Protein AF-A0A7H1RNU0-F1 (afdb_monomer_lite)

Secondary structure (DSSP, 8-state):
--GGGTT---S-EEEETTEEE----HHHHHHHS-HHHHHHHHHT----TTS-THHHHTS-HHHHHHHHHHHHHH---S-PPPPPB-TTPPPPSSEEE--PPPPP-

Foldseek 3Di:
DPPLPPQQWDQAWEQEQFATDTGFRVLVVLVVDDLVVQLVCLCPPDDDPPPPSVVSNVDDSVVSSVVSVVSVVSHHDHDGHDDTGGGPDDDDDDYHYDDDDDPDD

Radius of gyration: 15.79 Å; chains: 1; bounding box: 35×37×48 Å

Sequence (105 aa):
MPKEEWLTGSPVGFHGPWGTTYPANLRLKAADIDEAGWMEYTANLHTRPLMPDYSVRDMTAEDRLALYRFLRALGPAGTKAPGFLPPGQRPAPPYLQLVLPPPAG

Structure (mmCIF, N/CA/C/O backbone):
data_AF-A0A7H1RNU0-F1
#
_entry.id   AF-A0A7H1RNU0-F1
#
loop_
_atom_site.group_PDB
_atom_site.id
_atom_site.type_symbol
_atom_site.label_atom_id
_atom_site.label_alt_id
_atom_site.label_comp_id
_atom_site.label_asym_id
_atom_site.label_entity_id
_atom_site.label_seq_id
_atom_site.pdbx_PDB_ins_code
_atom_site.Cartn_x
_atom_site.Cartn_y
_atom_site.Cartn_z
_atom_site.occupancy
_atom_site.B_iso_or_equiv
_atom_site.auth_seq_id
_atom_site.auth_comp_id
_atom_site.auth_asym_id
_atom_site.auth_atom_id
_atom_site.pdbx_PDB_model_num
ATOM 1 N N . MET A 1 1 ? 6.265 -17.368 7.068 1.00 73.88 1 MET A N 1
ATOM 2 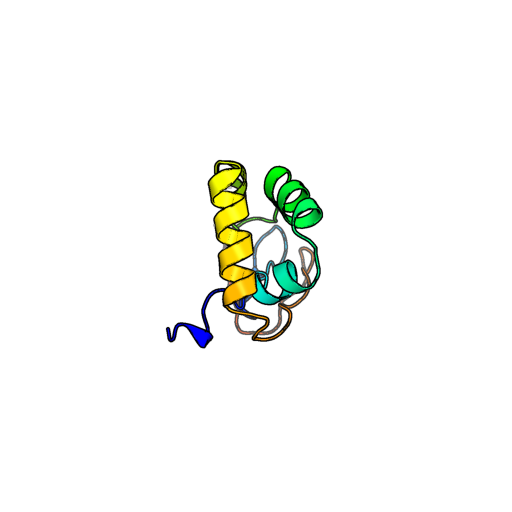C CA . MET A 1 1 ? 5.456 -16.995 5.890 1.00 73.88 1 MET A CA 1
ATOM 3 C C . MET A 1 1 ? 6.144 -17.563 4.659 1.00 73.88 1 MET A C 1
ATOM 5 O O . MET A 1 1 ? 7.296 -17.184 4.441 1.00 73.88 1 MET A O 1
ATOM 9 N N . PRO A 1 2 ? 5.509 -18.490 3.922 1.00 89.31 2 PRO A N 1
ATOM 10 C CA . PRO A 1 2 ? 5.996 -18.969 2.626 1.00 89.31 2 PRO A CA 1
ATOM 11 C C . PRO A 1 2 ? 6.250 -17.803 1.662 1.00 89.31 2 PRO A C 1
ATOM 13 O O . PRO A 1 2 ? 5.588 -16.767 1.761 1.00 89.31 2 PRO A O 1
ATOM 16 N N . LYS A 1 3 ? 7.206 -17.949 0.737 1.00 86.75 3 LYS A N 1
ATOM 17 C CA . LYS A 1 3 ? 7.589 -16.880 -0.208 1.00 86.75 3 LYS A CA 1
ATOM 18 C C . LYS A 1 3 ? 6.419 -16.474 -1.108 1.00 86.75 3 LYS A C 1
ATOM 20 O O . LYS A 1 3 ? 6.305 -15.325 -1.524 1.00 86.75 3 LYS A O 1
ATOM 25 N N . GLU A 1 4 ? 5.530 -17.419 -1.367 1.00 86.94 4 GLU A N 1
ATOM 26 C CA . GLU A 1 4 ? 4.333 -17.291 -2.187 1.00 86.94 4 GLU A CA 1
ATOM 27 C C . GLU A 1 4 ? 3.318 -16.307 -1.585 1.00 86.94 4 GLU A C 1
ATOM 29 O O . GLU A 1 4 ? 2.532 -15.721 -2.327 1.00 86.94 4 GLU A O 1
ATOM 34 N N . GLU A 1 5 ? 3.367 -16.077 -0.270 1.00 87.81 5 GLU A N 1
ATOM 35 C CA . GLU A 1 5 ? 2.468 -15.183 0.477 1.00 87.81 5 GLU A CA 1
ATOM 36 C C . GLU A 1 5 ? 3.099 -13.814 0.771 1.00 87.81 5 GLU A C 1
ATOM 38 O O . GLU A 1 5 ? 2.481 -12.937 1.375 1.00 87.81 5 GLU A O 1
ATOM 43 N N . TRP A 1 6 ? 4.349 -13.592 0.363 1.00 92.94 6 TRP A N 1
ATOM 44 C CA . TRP A 1 6 ? 5.011 -12.320 0.621 1.00 92.94 6 TRP A CA 1
ATOM 45 C C . TRP A 1 6 ? 4.361 -11.190 -0.178 1.00 92.94 6 TRP A C 1
ATOM 47 O O . TRP A 1 6 ? 4.006 -11.349 -1.346 1.00 92.94 6 TRP A O 1
ATOM 57 N N . LEU A 1 7 ? 4.272 -10.012 0.447 1.00 92.62 7 LEU A N 1
ATOM 58 C CA . LEU A 1 7 ? 3.894 -8.749 -0.199 1.00 92.62 7 LEU A CA 1
ATOM 59 C C . LEU A 1 7 ? 2.472 -8.735 -0.811 1.00 92.62 7 LEU A C 1
ATOM 61 O O . LEU A 1 7 ? 2.172 -7.895 -1.662 1.00 92.62 7 LEU A O 1
ATOM 65 N N . THR A 1 8 ? 1.572 -9.612 -0.350 1.00 93.69 8 THR A N 1
ATOM 66 C CA . THR A 1 8 ? 0.163 -9.680 -0.792 1.00 93.69 8 THR A CA 1
ATOM 67 C C . THR A 1 8 ? -0.781 -8.735 -0.033 1.00 93.69 8 THR A C 1
ATOM 69 O O . THR A 1 8 ? -1.993 -8.779 -0.236 1.00 93.69 8 THR A O 1
ATOM 72 N N . GLY A 1 9 ? -0.256 -7.858 0.828 1.00 91.00 9 GLY A N 1
ATOM 73 C CA . GLY A 1 9 ? -1.063 -6.956 1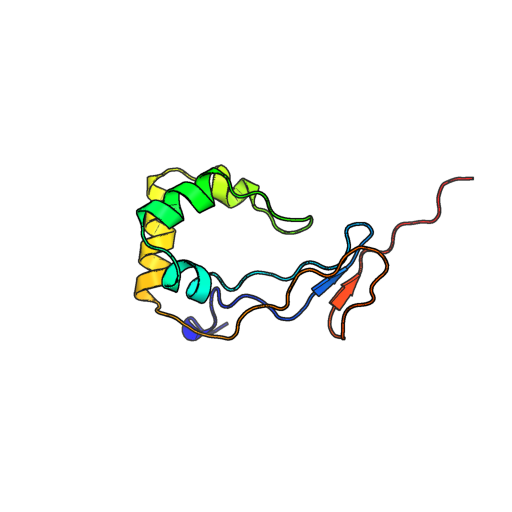.659 1.00 91.00 9 GLY A CA 1
ATOM 74 C C . GLY A 1 9 ? -1.786 -7.681 2.799 1.00 91.00 9 GLY A C 1
ATOM 75 O O . GLY A 1 9 ? -1.454 -8.816 3.135 1.00 91.00 9 GLY A O 1
ATOM 76 N N . SER A 1 10 ? -2.762 -7.013 3.418 1.00 89.25 10 SER A N 1
ATOM 77 C CA . SER A 1 10 ? -3.557 -7.594 4.507 1.00 89.25 10 SER A CA 1
ATOM 78 C C . SER A 1 10 ? -4.984 -7.037 4.532 1.00 89.25 10 SER A C 1
ATOM 80 O O . SER A 1 10 ? -5.168 -5.832 4.340 1.00 89.25 10 SER A O 1
ATOM 82 N N . PRO A 1 11 ? -6.003 -7.876 4.804 1.00 89.19 11 PRO A N 1
ATOM 83 C CA . PRO A 1 11 ? -7.363 -7.411 5.055 1.00 89.19 11 PRO A CA 1
ATOM 84 C C . PRO A 1 11 ? -7.543 -6.833 6.467 1.00 89.19 11 PRO A C 1
ATOM 86 O O . PRO A 1 11 ? -8.597 -6.273 6.752 1.00 89.19 11 PRO A O 1
ATOM 89 N N . VAL A 1 12 ? -6.549 -6.961 7.355 1.00 90.88 12 VAL A N 1
ATOM 90 C CA . VAL A 1 12 ? -6.612 -6.408 8.713 1.00 90.88 12 VAL A CA 1
ATOM 91 C C . VAL A 1 12 ? -6.449 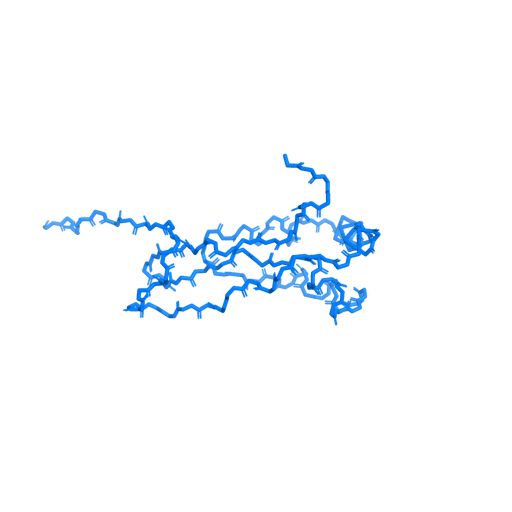-4.893 8.644 1.00 90.88 12 VAL A C 1
ATOM 93 O O . VAL A 1 12 ? -5.416 -4.389 8.202 1.00 90.88 12 VAL A O 1
ATOM 96 N N . GLY A 1 13 ? -7.483 -4.175 9.077 1.00 91.50 13 GLY A N 1
ATOM 97 C CA . GLY A 1 13 ? -7.484 -2.716 9.091 1.00 91.50 13 GLY A CA 1
ATOM 98 C C . GLY A 1 13 ? -6.739 -2.142 10.290 1.00 91.50 13 GLY A C 1
ATOM 99 O O . GLY A 1 13 ? -6.745 -2.727 11.371 1.00 91.50 13 GLY A O 1
ATOM 100 N N . PHE A 1 14 ? -6.154 -0.963 10.122 1.00 92.50 14 PHE A N 1
ATOM 101 C CA . PHE A 1 14 ? -5.616 -0.152 11.203 1.00 92.50 14 PHE A CA 1
ATOM 102 C C . PHE A 1 14 ? -6.488 1.084 11.403 1.00 92.50 14 PHE A C 1
ATOM 104 O O . PHE A 1 14 ? -6.507 1.993 10.573 1.00 92.50 14 PHE A O 1
ATOM 111 N N . HIS A 1 15 ? -7.234 1.085 12.500 1.00 92.81 15 HIS A N 1
ATOM 112 C CA . HIS A 1 15 ? -8.245 2.069 12.843 1.00 92.81 15 HIS A CA 1
ATOM 113 C C . HIS A 1 15 ? -7.725 3.085 13.864 1.00 92.81 15 HIS A C 1
ATOM 115 O O . HIS A 1 15 ? -7.155 2.724 14.894 1.00 92.81 15 HIS A O 1
ATOM 121 N N . GLY A 1 16 ? -7.975 4.363 13.607 1.00 90.75 16 GLY A N 1
ATOM 122 C CA . GLY A 1 16 ? -7.669 5.454 14.524 1.00 90.75 16 GLY A CA 1
ATOM 123 C C . GLY A 1 16 ? -8.427 6.730 14.153 1.00 9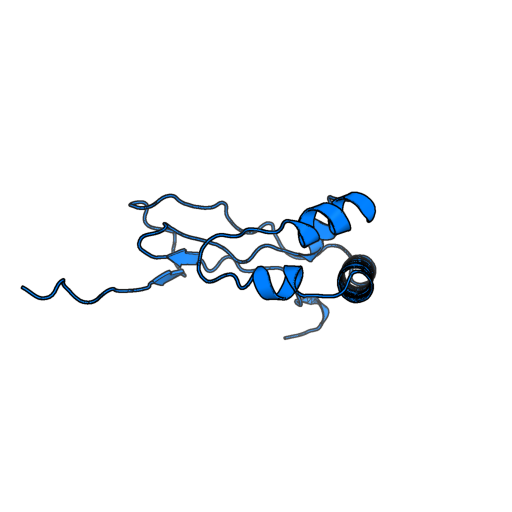0.75 16 GLY A C 1
ATOM 124 O O . GLY A 1 16 ? -9.322 6.697 13.305 1.00 90.75 16 GLY A O 1
ATOM 125 N N . PRO A 1 17 ? -8.060 7.882 14.739 1.00 90.25 17 PRO A N 1
ATOM 126 C CA . PRO A 1 17 ? -8.688 9.172 14.433 1.00 90.25 17 PRO A CA 1
ATOM 127 C C . PRO A 1 17 ? -8.646 9.569 12.946 1.00 90.25 17 PRO A C 1
ATOM 129 O O . PRO A 1 17 ? -9.480 10.345 12.495 1.00 90.25 17 PRO A O 1
ATOM 132 N N . TRP A 1 18 ? -7.708 9.018 12.169 1.00 90.06 18 TRP A N 1
ATOM 133 C CA . TRP A 1 18 ? -7.587 9.220 10.718 1.00 90.06 18 TRP A CA 1
ATOM 134 C C . TRP A 1 18 ? -8.503 8.311 9.873 1.00 90.06 18 TRP A C 1
ATOM 136 O O . TRP A 1 18 ? -8.472 8.397 8.646 1.00 90.06 18 TRP A O 1
ATOM 146 N N . GLY A 1 19 ? -9.303 7.438 10.492 1.00 93.06 19 GLY A N 1
ATOM 147 C CA . GLY A 1 19 ? -10.091 6.406 9.813 1.00 93.06 19 GLY A CA 1
ATOM 148 C C . GLY A 1 19 ? -9.404 5.041 9.838 1.00 93.06 19 GLY A C 1
ATOM 149 O O . GLY A 1 19 ? -8.600 4.763 10.728 1.00 93.06 19 GLY A O 1
ATOM 150 N N . THR A 1 20 ? -9.727 4.181 8.870 1.00 93.38 20 THR A N 1
ATOM 151 C CA . THR A 1 20 ? -9.142 2.837 8.748 1.00 93.38 20 THR A CA 1
ATOM 152 C C . THR A 1 20 ? -8.314 2.695 7.483 1.00 93.38 20 THR A C 1
ATOM 154 O O . THR A 1 20 ? -8.807 2.910 6.372 1.00 93.38 20 THR A O 1
ATOM 157 N N . THR A 1 21 ? -7.060 2.287 7.652 1.00 92.69 21 THR A N 1
ATOM 158 C CA . THR A 1 21 ? -6.103 2.027 6.571 1.00 92.69 21 THR A CA 1
ATOM 159 C C . THR A 1 21 ? -5.823 0.532 6.458 1.00 92.69 21 THR A C 1
ATOM 161 O O . THR A 1 21 ? -5.881 -0.191 7.449 1.00 92.69 21 THR A O 1
ATOM 164 N N . TYR A 1 22 ? -5.540 0.054 5.248 1.00 91.75 22 TYR A N 1
ATOM 165 C CA . TYR A 1 22 ? -5.256 -1.356 4.979 1.00 91.75 22 TYR A CA 1
ATOM 166 C C . TYR A 1 22 ? -3.914 -1.474 4.251 1.00 91.75 22 TYR A C 1
ATOM 168 O O . TYR A 1 22 ? -3.678 -0.702 3.312 1.00 91.75 22 TYR A O 1
ATOM 176 N N . PRO A 1 23 ? -3.035 -2.418 4.636 1.00 90.94 23 PRO A N 1
ATOM 177 C CA . PRO A 1 23 ? -1.796 -2.666 3.911 1.00 90.94 23 PRO A CA 1
ATOM 178 C C . PRO A 1 23 ? -2.079 -3.083 2.469 1.00 90.94 23 PRO A C 1
ATOM 180 O O . PRO A 1 23 ? -2.721 -4.104 2.213 1.00 90.94 23 PRO A O 1
ATOM 183 N N . ALA A 1 24 ? -1.592 -2.286 1.519 1.00 91.19 24 ALA A N 1
ATOM 184 C CA . ALA A 1 24 ? -1.818 -2.525 0.102 1.00 91.19 24 ALA A CA 1
ATOM 185 C C . ALA A 1 24 ? -1.122 -3.808 -0.383 1.00 91.19 24 ALA A C 1
ATOM 187 O O . ALA A 1 24 ? -0.024 -4.150 0.057 1.00 91.19 24 ALA A O 1
ATOM 188 N N . ASN A 1 25 ? -1.746 -4.491 -1.342 1.00 94.31 25 ASN A N 1
ATOM 189 C CA . ASN A 1 25 ? -1.139 -5.623 -2.034 1.00 94.31 25 ASN A CA 1
ATOM 190 C C . ASN A 1 25 ? -0.165 -5.109 -3.107 1.00 94.31 25 ASN A C 1
ATOM 192 O O . ASN A 1 25 ? -0.586 -4.630 -4.165 1.00 94.31 25 ASN A O 1
ATOM 196 N N . LEU A 1 26 ? 1.137 -5.199 -2.826 1.00 93.62 26 LEU A N 1
ATOM 197 C CA . LEU A 1 26 ? 2.180 -4.680 -3.711 1.00 93.62 26 LEU A CA 1
ATOM 198 C C . LEU A 1 26 ? 2.334 -5.517 -4.983 1.00 93.62 26 LEU A C 1
ATOM 200 O O . LEU A 1 26 ? 2.651 -4.959 -6.030 1.00 93.62 26 LEU A O 1
ATOM 204 N N . ARG A 1 27 ? 2.052 -6.826 -4.927 1.00 94.81 27 ARG A N 1
ATOM 205 C CA . ARG A 1 27 ? 2.097 -7.708 -6.108 1.00 94.81 27 ARG A CA 1
ATOM 206 C C . ARG A 1 27 ? 1.052 -7.307 -7.139 1.00 94.81 27 ARG A C 1
ATOM 208 O O . ARG A 1 27 ? 1.362 -7.221 -8.322 1.00 94.81 27 ARG A O 1
ATOM 215 N N . LEU A 1 28 ? -0.162 -6.994 -6.687 1.00 95.75 28 LEU A N 1
ATOM 216 C CA . LEU A 1 28 ? -1.207 -6.477 -7.572 1.00 95.75 28 LEU A CA 1
ATOM 217 C C . LEU A 1 28 ? -0.886 -5.060 -8.059 1.00 95.75 28 LEU A C 1
ATOM 219 O O . LEU A 1 28 ? -1.071 -4.776 -9.236 1.00 95.75 28 LEU A O 1
ATOM 223 N N . LYS A 1 29 ? -0.346 -4.187 -7.196 1.00 93.81 29 LYS A N 1
ATOM 224 C CA . LYS A 1 29 ? 0.032 -2.823 -7.596 1.00 93.81 29 LYS A CA 1
ATOM 225 C C . LYS A 1 29 ? 1.111 -2.813 -8.682 1.00 93.81 29 LYS A C 1
ATOM 227 O O . LYS A 1 29 ? 0.965 -2.082 -9.650 1.00 93.81 29 LYS A O 1
ATOM 232 N N . ALA A 1 30 ? 2.156 -3.628 -8.545 1.00 94.88 30 ALA A N 1
ATOM 233 C CA . ALA A 1 30 ? 3.225 -3.740 -9.540 1.00 94.88 30 ALA A CA 1
ATOM 234 C C . ALA A 1 30 ? 2.787 -4.464 -10.826 1.00 94.88 30 ALA A C 1
ATOM 236 O O . ALA A 1 30 ? 3.424 -4.309 -11.864 1.00 94.88 30 ALA A O 1
ATOM 237 N N . ALA A 1 31 ? 1.726 -5.273 -10.774 1.00 94.88 31 ALA A N 1
ATOM 238 C CA . ALA A 1 31 ? 1.138 -5.875 -11.969 1.00 94.88 31 ALA A CA 1
ATOM 239 C C . ALA A 1 31 ? 0.304 -4.863 -12.781 1.00 94.88 31 ALA A C 1
ATOM 241 O O . ALA A 1 31 ? 0.281 -4.956 -14.005 1.00 94.88 31 ALA A O 1
ATOM 242 N N . ASP A 1 32 ? -0.346 -3.916 -12.097 1.00 95.12 32 ASP A N 1
ATOM 243 C CA . ASP A 1 32 ? -1.267 -2.917 -12.663 1.00 95.12 32 ASP A CA 1
ATOM 244 C C . ASP A 1 32 ? -0.564 -1.732 -13.347 1.00 95.12 32 ASP A C 1
ATOM 246 O O . ASP A 1 32 ? -1.112 -1.138 -14.269 1.00 95.12 32 ASP A O 1
ATOM 250 N N . ILE A 1 33 ? 0.655 -1.390 -12.918 1.00 95.88 33 ILE A N 1
ATOM 251 C CA . ILE A 1 33 ? 1.438 -0.280 -13.483 1.00 95.88 33 ILE A CA 1
ATOM 252 C C . ILE A 1 33 ? 2.738 -0.777 -14.112 1.00 95.88 33 ILE A C 1
ATOM 254 O O . ILE A 1 33 ? 3.260 -1.832 -13.745 1.00 95.88 33 ILE A O 1
ATOM 258 N N . ASP A 1 34 ? 3.253 -0.015 -15.071 1.00 96.19 34 ASP A N 1
ATOM 259 C CA . ASP A 1 34 ? 4.546 -0.271 -15.696 1.00 96.19 34 ASP A CA 1
ATOM 260 C C . ASP A 1 34 ? 5.712 0.265 -14.846 1.00 96.19 34 ASP A C 1
ATOM 262 O O . ASP A 1 34 ? 5.526 0.834 -13.768 1.00 96.19 34 ASP A O 1
ATOM 266 N N . GLU A 1 35 ? 6.943 0.050 -15.315 1.00 96.44 35 GLU A N 1
ATOM 267 C CA . GLU A 1 35 ? 8.152 0.441 -14.581 1.00 96.44 35 GLU A CA 1
ATOM 268 C C . GLU A 1 35 ? 8.218 1.959 -14.360 1.00 96.44 35 GLU A C 1
ATOM 270 O O . GLU A 1 35 ? 8.474 2.408 -13.245 1.00 96.44 35 GLU A O 1
ATOM 275 N N . ALA A 1 36 ? 7.929 2.754 -15.395 1.00 96.44 36 ALA A N 1
ATOM 276 C CA . ALA A 1 36 ? 7.934 4.211 -15.300 1.00 96.44 36 ALA A CA 1
ATOM 277 C C . ALA A 1 36 ? 6.880 4.710 -14.297 1.00 96.44 36 ALA A C 1
ATOM 279 O O . ALA A 1 36 ? 7.191 5.512 -13.414 1.00 96.44 36 ALA A O 1
ATOM 280 N N . GLY A 1 37 ? 5.657 4.176 -14.370 1.00 96.62 37 GLY A N 1
ATOM 281 C CA . GLY A 1 37 ? 4.594 4.474 -13.418 1.00 96.62 37 GLY A CA 1
ATOM 282 C C . GLY A 1 37 ? 4.937 4.042 -11.993 1.00 96.62 37 GLY A C 1
ATOM 283 O O . GLY A 1 37 ? 4.603 4.750 -11.043 1.00 96.62 37 GLY A O 1
ATOM 284 N N . TRP A 1 38 ? 5.641 2.920 -11.815 1.00 96.38 38 TRP A N 1
ATOM 285 C CA . TRP A 1 38 ? 6.134 2.488 -10.508 1.00 96.38 38 TRP A CA 1
ATOM 286 C C . TRP A 1 38 ? 7.150 3.466 -9.918 1.00 96.38 38 TRP A C 1
ATOM 288 O O . TRP A 1 38 ? 7.049 3.817 -8.738 1.00 96.38 38 TRP A O 1
ATOM 298 N N . MET A 1 39 ? 8.112 3.922 -10.720 1.00 97.00 39 MET A N 1
ATOM 299 C CA . MET A 1 39 ? 9.136 4.864 -10.267 1.00 97.00 39 MET A CA 1
ATOM 300 C C . MET A 1 39 ? 8.524 6.197 -9.832 1.00 97.00 39 MET A C 1
ATOM 302 O O . MET A 1 39 ? 8.857 6.695 -8.755 1.00 97.00 39 MET A O 1
ATOM 306 N N . GLU A 1 40 ? 7.570 6.719 -10.605 1.00 95.31 40 GLU A N 1
ATOM 307 C CA . GLU A 1 40 ? 6.847 7.948 -10.264 1.00 95.31 40 GLU A CA 1
ATOM 308 C C . GLU A 1 40 ? 5.974 7.774 -9.011 1.00 95.31 40 GLU A C 1
ATOM 310 O O . GLU A 1 40 ? 5.993 8.601 -8.095 1.00 95.31 40 GLU A O 1
ATOM 315 N N . TYR A 1 41 ? 5.241 6.659 -8.931 1.00 93.81 41 TYR A N 1
ATOM 316 C CA . TYR A 1 41 ? 4.386 6.333 -7.790 1.00 93.81 41 TYR A CA 1
ATOM 317 C C . TYR A 1 41 ? 5.182 6.228 -6.487 1.00 93.81 41 TYR A C 1
ATOM 319 O O . TYR A 1 41 ? 4.768 6.765 -5.462 1.00 93.81 41 TYR A O 1
ATOM 327 N N . THR A 1 42 ? 6.320 5.532 -6.517 1.00 94.00 42 THR A N 1
ATOM 328 C CA . THR A 1 42 ? 7.153 5.311 -5.327 1.00 94.00 42 THR A CA 1
ATOM 329 C C . THR A 1 42 ? 7.958 6.541 -4.924 1.00 94.00 42 THR A C 1
ATOM 331 O O . THR A 1 42 ? 8.189 6.724 -3.733 1.00 94.00 42 THR A O 1
ATOM 334 N N . ALA A 1 43 ? 8.332 7.414 -5.868 1.00 92.81 43 ALA A N 1
ATOM 335 C CA . ALA A 1 43 ? 8.985 8.692 -5.565 1.00 92.81 43 ALA A CA 1
ATOM 336 C C . ALA A 1 43 ? 8.087 9.621 -4.739 1.00 92.81 43 ALA A C 1
ATOM 338 O O . ALA A 1 43 ? 8.545 10.288 -3.814 1.00 92.81 43 ALA A O 1
ATOM 339 N N . ASN A 1 44 ? 6.795 9.633 -5.061 1.00 91.94 44 ASN A N 1
ATOM 340 C CA . ASN A 1 44 ? 5.824 10.570 -4.502 1.00 91.94 44 ASN A CA 1
ATOM 341 C C . ASN A 1 44 ? 4.864 9.912 -3.503 1.00 91.94 44 ASN A C 1
ATOM 343 O O . ASN A 1 44 ? 3.811 10.472 -3.183 1.00 91.94 44 ASN A O 1
ATOM 347 N N . LEU A 1 45 ? 5.201 8.714 -3.018 1.00 89.56 45 LEU A N 1
ATOM 348 C CA . LEU A 1 45 ? 4.303 7.902 -2.210 1.00 89.56 45 LEU A CA 1
ATOM 349 C C . LEU A 1 45 ? 3.961 8.584 -0.880 1.00 89.56 45 LEU A C 1
ATOM 351 O O . LEU A 1 45 ? 4.783 8.648 0.029 1.00 89.56 45 LEU A O 1
ATOM 355 N N . HIS A 1 46 ? 2.713 9.023 -0.752 1.00 88.19 46 HIS A N 1
ATOM 356 C CA . HIS A 1 46 ? 2.141 9.483 0.507 1.00 88.19 46 HIS A CA 1
ATOM 357 C C . HIS A 1 46 ? 0.926 8.625 0.832 1.00 88.19 46 HIS A C 1
ATOM 359 O O . HIS A 1 46 ? -0.082 8.595 0.123 1.00 88.19 46 HIS A O 1
ATOM 365 N N . THR A 1 47 ? 1.054 7.879 1.909 1.00 84.25 47 THR A N 1
ATOM 366 C CA . THR A 1 47 ? 0.071 6.968 2.457 1.00 84.25 47 THR A CA 1
ATOM 367 C C . THR A 1 47 ? -0.485 7.537 3.751 1.00 84.25 47 THR A C 1
ATOM 369 O O . THR A 1 47 ? -0.036 8.540 4.301 1.00 84.25 47 THR A O 1
ATOM 372 N N . ARG A 1 48 ? -1.558 6.911 4.214 1.00 83.56 48 ARG A N 1
ATOM 373 C CA . ARG A 1 48 ? -2.215 7.294 5.457 1.00 83.56 48 ARG A CA 1
ATOM 374 C C . ARG A 1 48 ? -1.449 6.707 6.658 1.00 83.56 48 ARG A C 1
ATOM 376 O O . ARG A 1 48 ? -0.686 5.761 6.462 1.00 83.56 48 ARG A O 1
ATOM 383 N N . PRO A 1 49 ? -1.672 7.217 7.886 1.00 79.69 49 PRO A N 1
ATOM 384 C CA . PRO A 1 49 ? -0.897 6.835 9.068 1.00 79.69 49 PRO A CA 1
ATOM 385 C C . PRO A 1 49 ? -0.764 5.319 9.295 1.00 79.69 49 PRO A C 1
ATOM 387 O O . PRO A 1 49 ? -1.634 4.541 8.894 1.00 79.69 49 PRO A O 1
ATOM 390 N N . LEU A 1 50 ? 0.327 4.946 9.981 1.00 83.31 50 LEU A N 1
ATOM 391 C CA . LEU A 1 50 ? 0.866 3.593 10.236 1.00 83.31 50 LEU A CA 1
ATOM 392 C C . LEU A 1 50 ? 1.574 2.906 9.067 1.00 83.31 50 LEU A C 1
ATOM 394 O O . LEU A 1 50 ? 2.401 2.031 9.313 1.00 83.31 50 LEU A O 1
ATOM 398 N N . MET A 1 51 ? 1.310 3.300 7.823 1.00 85.38 51 MET A N 1
ATOM 399 C CA . MET A 1 51 ? 2.075 2.799 6.683 1.00 85.38 51 MET A CA 1
ATOM 400 C C . MET A 1 51 ? 3.374 3.615 6.540 1.00 85.38 51 MET A C 1
ATOM 402 O O . MET A 1 51 ? 3.302 4.832 6.375 1.00 85.38 51 MET A O 1
ATOM 406 N N . PRO A 1 52 ? 4.567 2.994 6.609 1.00 83.50 52 PRO A N 1
ATOM 407 C CA . PRO A 1 52 ? 5.841 3.713 6.568 1.00 83.50 52 PRO A CA 1
ATOM 408 C C . PRO A 1 52 ? 6.247 4.053 5.123 1.00 83.50 52 PRO A C 1
ATOM 410 O O . PRO A 1 52 ? 7.239 3.542 4.607 1.00 83.50 52 PRO A O 1
ATOM 413 N N . ASP A 1 53 ? 5.472 4.896 4.434 1.00 85.75 53 ASP A N 1
ATOM 414 C CA . ASP A 1 53 ? 5.765 5.274 3.039 1.00 85.75 53 ASP A CA 1
ATOM 415 C C . ASP A 1 53 ? 7.132 5.925 2.838 1.00 85.75 53 ASP A C 1
ATOM 417 O O . ASP A 1 53 ? 7.760 5.723 1.799 1.00 85.75 53 ASP A O 1
ATOM 421 N N . TYR A 1 54 ? 7.606 6.664 3.839 1.00 86.75 54 TYR A N 1
ATOM 422 C CA . TYR A 1 54 ? 8.888 7.348 3.816 1.00 86.75 54 TYR A CA 1
ATOM 423 C C . TYR A 1 54 ? 10.018 6.355 3.576 1.00 86.75 54 TYR A C 1
ATOM 425 O O . TYR A 1 54 ? 10.933 6.656 2.830 1.00 86.75 54 TYR A O 1
ATOM 433 N N . SER A 1 55 ? 9.901 5.124 4.087 1.00 88.75 55 SER A N 1
ATOM 434 C CA . SER A 1 55 ? 10.904 4.084 3.859 1.00 88.75 55 SER A CA 1
ATOM 435 C C . SER A 1 55 ? 11.034 3.712 2.382 1.00 88.75 55 SER A C 1
ATOM 437 O O . SER A 1 55 ? 12.108 3.312 1.959 1.00 88.75 55 SER A O 1
ATOM 439 N N . VAL A 1 56 ? 9.964 3.844 1.592 1.00 90.56 56 VAL A N 1
ATOM 440 C CA . VAL A 1 56 ? 10.003 3.629 0.138 1.00 90.56 56 VAL A CA 1
ATOM 441 C C . VAL A 1 56 ? 10.491 4.881 -0.587 1.00 90.56 56 VAL A C 1
ATOM 443 O O . VAL A 1 56 ? 11.210 4.764 -1.573 1.00 90.56 56 VAL A O 1
ATOM 446 N N . ARG A 1 57 ? 10.125 6.077 -0.111 1.00 91.12 57 ARG A N 1
ATOM 447 C CA . ARG A 1 57 ? 10.586 7.344 -0.704 1.00 91.12 57 ARG A CA 1
ATOM 448 C C . ARG A 1 57 ? 12.077 7.605 -0.484 1.00 91.12 57 ARG A C 1
ATOM 450 O O . ARG A 1 57 ? 12.720 8.145 -1.376 1.00 91.12 57 ARG A O 1
ATOM 457 N N . ASP A 1 58 ? 12.613 7.194 0.661 1.00 92.94 58 ASP A N 1
ATOM 458 C CA . ASP A 1 58 ? 14.019 7.378 1.041 1.00 92.94 58 ASP A CA 1
ATOM 459 C C . ASP A 1 58 ? 14.961 6.382 0.329 1.00 92.94 58 ASP A C 1
ATOM 461 O O . ASP A 1 58 ? 16.181 6.529 0.385 1.00 92.94 58 ASP A O 1
ATOM 465 N N . MET A 1 59 ? 14.416 5.369 -0.357 1.00 94.69 59 MET A N 1
ATOM 466 C CA . MET A 1 59 ? 15.186 4.427 -1.176 1.00 94.69 59 MET A CA 1
ATOM 467 C C . MET A 1 59 ? 15.784 5.099 -2.417 1.00 94.69 59 MET A C 1
ATOM 469 O O . MET A 1 59 ? 15.170 5.964 -3.056 1.00 94.69 59 MET A O 1
ATOM 473 N N . THR A 1 60 ? 16.951 4.608 -2.840 1.00 96.81 60 THR A N 1
ATOM 474 C CA . THR A 1 60 ? 17.547 5.009 -4.121 1.00 96.81 60 THR A CA 1
ATOM 475 C C . THR A 1 60 ? 16.631 4.642 -5.296 1.00 96.81 60 THR A C 1
ATOM 477 O O . THR A 1 60 ? 15.664 3.880 -5.163 1.00 96.81 60 THR A O 1
ATOM 480 N N . ALA A 1 61 ? 16.889 5.214 -6.474 1.00 95.56 61 ALA A N 1
ATOM 481 C CA . ALA A 1 61 ? 16.137 4.835 -7.669 1.00 95.56 61 ALA A CA 1
ATOM 482 C C . ALA A 1 61 ? 16.378 3.355 -8.019 1.00 95.56 61 ALA A C 1
ATOM 484 O O . ALA A 1 61 ? 15.445 2.639 -8.381 1.00 95.56 61 ALA A O 1
ATOM 485 N N . GLU A 1 62 ? 17.610 2.887 -7.839 1.00 96.94 62 GLU A N 1
ATOM 486 C CA . GLU A 1 62 ? 18.030 1.508 -8.051 1.00 96.94 62 GLU A CA 1
ATOM 487 C C . GLU A 1 62 ? 17.290 0.539 -7.121 1.00 96.94 62 GLU A C 1
ATOM 489 O O . GLU A 1 62 ? 16.792 -0.487 -7.586 1.00 96.94 62 GLU A O 1
ATOM 494 N N . ASP A 1 63 ? 17.141 0.880 -5.839 1.00 96.81 63 ASP A N 1
ATOM 495 C CA . ASP A 1 63 ? 16.40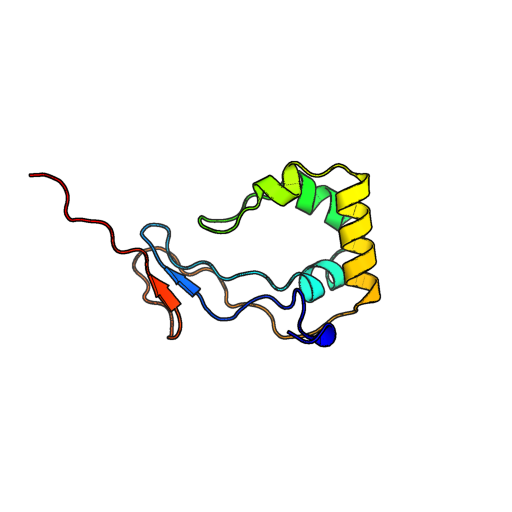7 0.062 -4.865 1.00 96.81 63 ASP A CA 1
ATOM 496 C C . ASP A 1 63 ? 14.920 -0.054 -5.225 1.00 96.81 63 ASP A C 1
ATOM 498 O O . ASP A 1 63 ? 14.343 -1.147 -5.217 1.00 96.81 63 ASP A O 1
ATOM 502 N N . ARG A 1 64 ? 14.286 1.065 -5.602 1.00 96.25 64 ARG A N 1
ATOM 503 C CA . ARG A 1 64 ? 12.873 1.083 -6.019 1.00 96.25 64 ARG A CA 1
ATOM 504 C C . ARG A 1 64 ? 12.649 0.284 -7.300 1.00 96.25 64 ARG A C 1
ATOM 506 O O . ARG A 1 64 ? 11.637 -0.415 -7.411 1.00 96.25 64 ARG A O 1
ATOM 513 N N . LEU A 1 65 ? 13.603 0.329 -8.226 1.00 97.25 65 LEU A N 1
ATOM 514 C CA . LEU A 1 65 ? 13.602 -0.483 -9.439 1.00 97.25 65 LEU A CA 1
ATOM 515 C C . LEU A 1 65 ? 13.812 -1.975 -9.133 1.00 97.25 65 LEU A C 1
ATOM 517 O O . LEU A 1 65 ? 13.118 -2.830 -9.689 1.00 97.25 65 LEU A O 1
ATOM 521 N N . ALA A 1 66 ? 14.736 -2.308 -8.231 1.00 97.38 66 ALA A N 1
ATOM 522 C CA . ALA A 1 66 ? 14.964 -3.681 -7.791 1.00 97.38 66 ALA A CA 1
ATOM 523 C C . ALA A 1 66 ? 13.705 -4.266 -7.133 1.00 97.38 66 ALA A C 1
ATOM 525 O O . ALA A 1 66 ? 13.323 -5.399 -7.437 1.00 97.38 66 ALA A O 1
ATOM 526 N N . LEU A 1 67 ? 13.005 -3.475 -6.312 1.00 95.50 67 LEU A N 1
ATOM 527 C CA . LEU A 1 67 ? 11.731 -3.857 -5.707 1.00 95.50 67 LEU A CA 1
ATOM 528 C C . LEU A 1 67 ? 10.653 -4.135 -6.764 1.00 95.50 67 LEU A C 1
ATOM 530 O O . LEU A 1 67 ? 9.966 -5.154 -6.676 1.00 95.50 67 LEU A O 1
ATOM 534 N N . TYR A 1 68 ? 10.534 -3.286 -7.791 1.00 96.94 68 TYR A N 1
ATOM 535 C CA . TYR A 1 68 ? 9.616 -3.525 -8.910 1.00 96.94 68 TYR A CA 1
ATOM 536 C C . TYR A 1 68 ? 9.920 -4.847 -9.614 1.00 96.94 68 TYR A C 1
ATOM 538 O O . TYR A 1 68 ? 9.043 -5.700 -9.749 1.00 96.94 68 TYR A O 1
ATOM 546 N N . ARG A 1 69 ? 11.179 -5.062 -10.012 1.00 96.94 69 ARG A N 1
ATOM 547 C CA . ARG A 1 69 ? 11.604 -6.288 -10.704 1.00 96.94 69 ARG A CA 1
ATOM 548 C C . ARG A 1 69 ? 11.373 -7.530 -9.852 1.00 96.94 69 ARG A C 1
ATOM 550 O O . ARG A 1 69 ? 10.907 -8.543 -10.369 1.00 96.94 69 ARG A O 1
ATOM 557 N N . PHE A 1 70 ? 11.629 -7.438 -8.549 1.00 96.12 70 PHE A N 1
ATOM 558 C CA . PHE A 1 70 ? 11.342 -8.508 -7.601 1.00 96.12 70 PHE A CA 1
ATOM 559 C C . PHE A 1 70 ? 9.842 -8.831 -7.544 1.00 96.12 70 PHE A C 1
ATOM 561 O O . PHE A 1 70 ? 9.462 -9.992 -7.680 1.00 96.12 70 PHE A O 1
ATOM 568 N N . LEU A 1 71 ? 8.976 -7.818 -7.429 1.00 96.00 71 LEU A N 1
ATOM 569 C CA . LEU A 1 71 ? 7.520 -7.996 -7.436 1.00 96.00 71 LEU A CA 1
ATOM 570 C C . LEU A 1 71 ? 7.011 -8.602 -8.754 1.00 96.00 71 LEU A C 1
ATOM 572 O O . LEU A 1 71 ? 6.166 -9.496 -8.730 1.00 96.00 71 LEU A O 1
ATOM 576 N N . ARG A 1 72 ? 7.549 -8.171 -9.903 1.00 95.69 72 ARG A N 1
ATOM 577 C CA . ARG A 1 72 ? 7.210 -8.737 -11.221 1.00 95.69 72 ARG A CA 1
ATOM 578 C C . ARG A 1 72 ? 7.657 -10.190 -11.357 1.00 95.69 72 ARG A C 1
ATOM 580 O O . ARG A 1 72 ? 6.898 -10.993 -11.888 1.00 95.69 72 ARG A O 1
ATOM 587 N N . ALA A 1 73 ? 8.843 -10.534 -10.853 1.00 95.38 73 ALA A N 1
ATOM 588 C CA . ALA A 1 73 ? 9.356 -11.903 -10.863 1.00 95.38 73 ALA A CA 1
ATOM 589 C C . ALA A 1 73 ? 8.542 -12.843 -9.961 1.00 95.38 73 ALA A C 1
ATOM 591 O O . ALA A 1 73 ? 8.369 -14.013 -10.292 1.00 95.38 73 ALA A O 1
ATOM 592 N N . LEU A 1 74 ? 8.012 -12.340 -8.841 1.00 94.31 74 LEU A N 1
ATOM 593 C CA . LEU A 1 74 ? 7.055 -13.090 -8.026 1.00 94.31 74 LEU A CA 1
ATOM 594 C C . LEU A 1 74 ? 5.715 -13.289 -8.755 1.00 94.31 74 LEU A C 1
ATOM 596 O O . LEU A 1 74 ? 5.039 -14.287 -8.522 1.00 94.31 74 LEU A O 1
ATOM 600 N N . GLY A 1 75 ? 5.312 -12.357 -9.621 1.00 94.25 75 GLY A N 1
ATOM 601 C CA . GLY A 1 75 ? 4.016 -12.370 -10.306 1.00 94.25 75 GLY A CA 1
ATOM 602 C C . GLY A 1 75 ? 2.852 -11.947 -9.395 1.00 94.25 75 GLY A C 1
ATOM 603 O O . GLY A 1 75 ? 3.053 -11.738 -8.199 1.00 94.25 75 GLY A O 1
ATOM 604 N N . PRO A 1 76 ? 1.623 -11.800 -9.912 1.00 94.50 76 PRO A N 1
ATOM 605 C CA . PRO A 1 76 ? 0.460 -11.413 -9.109 1.00 94.50 76 PRO A CA 1
ATOM 606 C C . PRO A 1 76 ? 0.031 -12.527 -8.134 1.00 94.50 76 PRO A C 1
ATOM 608 O O . PRO A 1 76 ? 0.050 -13.702 -8.488 1.00 94.50 76 PRO A O 1
ATOM 611 N N . ALA A 1 77 ? -0.388 -12.163 -6.916 1.00 93.50 77 ALA A N 1
ATOM 612 C CA . ALA A 1 77 ? -1.008 -13.084 -5.956 1.00 93.50 77 ALA A CA 1
ATOM 613 C C . ALA A 1 77 ? -1.859 -12.349 -4.910 1.00 93.50 77 ALA A C 1
ATOM 615 O O . ALA A 1 77 ? -1.714 -11.140 -4.704 1.00 93.50 77 ALA A O 1
ATOM 616 N N . GLY A 1 78 ? -2.702 -13.107 -4.206 1.00 91.56 78 GLY A N 1
ATOM 617 C CA . GLY A 1 78 ? -3.591 -12.601 -3.162 1.00 91.56 78 GLY A CA 1
ATOM 618 C C . GLY A 1 78 ? -4.772 -11.803 -3.715 1.00 91.56 78 GLY A C 1
ATOM 619 O O . GLY A 1 78 ? -5.067 -11.828 -4.909 1.00 91.56 78 GLY A O 1
ATOM 620 N N . THR A 1 79 ? -5.460 -11.085 -2.831 1.00 91.75 79 THR A N 1
ATOM 621 C CA . THR A 1 79 ? -6.618 -10.253 -3.177 1.00 91.75 79 THR A CA 1
ATOM 622 C C . THR A 1 79 ? -6.305 -8.775 -2.983 1.00 91.75 79 THR A C 1
ATOM 624 O O . THR A 1 79 ? -5.363 -8.398 -2.279 1.00 91.75 79 THR A O 1
ATOM 627 N N . LYS A 1 80 ? -7.103 -7.909 -3.614 1.00 90.69 80 LYS A N 1
ATOM 628 C CA . LYS A 1 80 ? -7.026 -6.467 -3.379 1.00 90.69 80 LYS A CA 1
ATOM 629 C C . LYS A 1 80 ? -7.388 -6.179 -1.920 1.00 90.69 80 LYS A C 1
ATOM 631 O O . LYS A 1 80 ? -8.402 -6.673 -1.429 1.00 90.69 80 LYS A O 1
ATOM 636 N N . ALA A 1 81 ? -6.557 -5.390 -1.242 1.00 89.00 81 ALA A N 1
ATOM 637 C CA . ALA A 1 81 ? -6.857 -4.930 0.108 1.00 89.00 81 ALA A CA 1
ATOM 638 C C . ALA A 1 81 ? -8.143 -4.077 0.107 1.00 89.00 81 ALA A C 1
ATOM 640 O O . ALA A 1 81 ? -8.415 -3.400 -0.895 1.00 89.00 81 ALA A O 1
ATOM 641 N N . PRO A 1 82 ? -8.929 -4.085 1.199 1.00 90.81 82 PRO A N 1
ATOM 642 C CA . PRO A 1 82 ? -10.094 -3.221 1.318 1.00 90.81 82 PRO A CA 1
ATOM 643 C C . PRO A 1 82 ? -9.745 -1.743 1.108 1.00 90.81 82 PRO A C 1
ATOM 645 O O . PRO A 1 82 ? -8.620 -1.293 1.345 1.00 90.81 82 PRO A O 1
ATOM 648 N N . GLY A 1 83 ? -10.732 -0.979 0.645 1.00 89.50 83 GLY A N 1
ATOM 649 C CA . GLY A 1 83 ? -10.597 0.465 0.501 1.00 89.50 83 GLY A CA 1
ATOM 650 C C . GLY A 1 83 ? -10.463 1.160 1.855 1.00 89.50 83 GLY A C 1
ATOM 651 O O . GLY A 1 83 ? -10.898 0.653 2.885 1.00 89.50 83 GLY A O 1
ATOM 652 N N . PHE A 1 84 ? -9.879 2.354 1.839 1.00 90.06 84 PHE A N 1
ATOM 653 C CA . PHE A 1 84 ? -9.866 3.237 3.001 1.00 90.06 84 PHE A CA 1
ATOM 654 C C . PHE A 1 84 ? -11.284 3.524 3.506 1.00 90.06 84 PHE A C 1
ATOM 656 O O . PHE A 1 84 ? -12.181 3.786 2.704 1.00 90.06 84 PHE A O 1
ATOM 663 N N . LEU A 1 85 ? -11.444 3.556 4.830 1.00 92.00 85 LEU A N 1
ATOM 664 C CA . LEU A 1 85 ? -12.670 4.011 5.482 1.00 92.00 85 LEU A CA 1
ATOM 665 C C . LEU A 1 85 ? -12.400 5.334 6.211 1.00 92.00 85 LEU A C 1
ATOM 667 O O . LEU A 1 85 ? -11.432 5.403 6.971 1.00 92.00 85 LEU A O 1
ATOM 671 N N . PRO A 1 86 ? -13.222 6.378 6.011 1.00 91.31 86 PRO A N 1
ATOM 672 C CA . PRO A 1 86 ? -13.030 7.667 6.667 1.00 91.31 86 PRO A CA 1
ATOM 673 C C . PRO A 1 86 ? -13.246 7.595 8.191 1.00 91.31 86 PRO A C 1
ATOM 675 O O . PRO A 1 86 ? -13.857 6.641 8.689 1.00 91.31 86 PRO A O 1
ATOM 678 N N . PRO A 1 87 ? -12.767 8.605 8.947 1.00 91.12 87 PRO A N 1
ATOM 679 C CA . PRO A 1 87 ? -13.040 8.729 10.377 1.00 91.12 87 PRO A CA 1
ATOM 680 C C . PRO A 1 87 ? -14.531 8.575 10.707 1.00 91.12 87 PRO A C 1
ATOM 682 O O . PRO A 1 87 ? -15.395 9.027 9.958 1.00 91.12 87 PRO A O 1
ATOM 685 N N . GLY A 1 88 ? -14.832 7.932 11.836 1.00 87.31 88 GLY A N 1
ATOM 686 C CA . GLY A 1 88 ? -16.205 7.694 12.299 1.00 87.31 88 GLY A CA 1
ATOM 687 C C . GLY A 1 88 ? -16.871 6.430 11.742 1.00 87.31 88 GLY A C 1
ATOM 688 O O . GLY A 1 88 ? -17.877 5.991 12.294 1.00 87.31 88 GLY A O 1
ATOM 689 N N . GLN A 1 89 ? -16.303 5.792 10.713 1.00 90.75 89 GLN A N 1
ATOM 690 C CA . GLN A 1 89 ? -16.774 4.486 10.245 1.00 90.75 89 GLN A CA 1
ATOM 691 C C . GLN A 1 89 ? -16.036 3.349 10.953 1.00 90.75 89 GLN A C 1
ATOM 693 O O . GLN A 1 89 ? -14.803 3.306 10.978 1.00 90.75 89 GLN A O 1
ATOM 698 N N . ARG A 1 90 ? -16.795 2.399 11.513 1.00 87.94 90 ARG A N 1
ATOM 699 C CA . ARG A 1 90 ? -16.228 1.201 12.139 1.00 87.94 90 ARG A CA 1
ATOM 700 C C . ARG A 1 90 ? -15.900 0.160 11.056 1.00 87.94 90 ARG A C 1
ATOM 702 O O . ARG A 1 90 ? -16.816 -0.250 10.343 1.00 87.94 90 ARG A O 1
ATOM 709 N N . PRO A 1 91 ? -14.637 -0.279 10.921 1.00 91.44 91 PRO A N 1
ATOM 710 C CA . PRO A 1 91 ? -14.277 -1.334 9.978 1.00 91.44 91 PRO A CA 1
ATOM 711 C C . PRO A 1 91 ? -14.858 -2.691 10.386 1.00 91.44 91 PRO A C 1
ATOM 713 O O . PRO A 1 91 ? -15.111 -2.950 11.564 1.00 91.44 91 PRO A O 1
ATOM 716 N N . ALA A 1 92 ? -15.024 -3.580 9.406 1.00 90.38 92 ALA A N 1
ATOM 717 C CA . ALA A 1 92 ? -15.339 -4.976 9.681 1.00 90.38 92 ALA A CA 1
ATOM 718 C C . ALA A 1 92 ? -14.165 -5.648 10.433 1.00 90.38 92 ALA A C 1
ATOM 720 O O . ALA A 1 92 ? -13.010 -5.430 10.055 1.00 90.38 92 ALA A O 1
ATOM 721 N N . PRO A 1 93 ? -14.423 -6.451 11.482 1.00 88.94 93 PRO A N 1
ATOM 722 C CA . PRO A 1 93 ? -13.388 -7.250 12.135 1.00 88.94 93 PRO A CA 1
ATOM 723 C C . PRO A 1 93 ? -12.754 -8.281 11.181 1.00 88.94 93 PRO A C 1
ATOM 725 O O . PRO A 1 93 ? -13.460 -8.814 10.324 1.00 88.94 93 PRO A O 1
ATOM 728 N N . PRO A 1 94 ? -11.465 -8.632 11.362 1.00 91.62 94 PRO A N 1
ATOM 729 C CA . PRO A 1 94 ? -10.539 -8.124 12.383 1.00 91.62 94 PRO A CA 1
ATOM 730 C C . PRO A 1 94 ? -9.854 -6.793 12.002 1.00 91.62 94 PRO A C 1
ATOM 732 O O . PRO A 1 94 ? -9.490 -6.568 10.849 1.00 91.62 94 PRO A O 1
ATOM 735 N N . TYR A 1 95 ? -9.612 -5.930 12.996 1.00 92.81 95 TYR A N 1
ATOM 736 C CA . TYR A 1 95 ? -8.839 -4.690 12.854 1.00 92.81 95 TYR A CA 1
ATOM 737 C C . TYR A 1 95 ? -8.070 -4.355 14.142 1.00 92.81 95 TYR A C 1
ATOM 739 O O . TYR A 1 95 ? -8.479 -4.732 15.239 1.00 92.81 95 TYR A O 1
ATOM 747 N N . LEU A 1 96 ? -6.960 -3.634 14.005 1.00 92.19 96 LEU A N 1
ATOM 748 C CA . LEU A 1 96 ? -6.197 -3.050 15.107 1.00 92.19 96 LEU A CA 1
ATOM 749 C C . LEU A 1 96 ? -6.688 -1.623 15.352 1.00 92.19 96 LEU A C 1
ATOM 751 O O . LEU A 1 96 ? -6.898 -0.885 14.394 1.00 92.19 96 LEU A O 1
ATOM 755 N N . GLN A 1 97 ? -6.871 -1.221 16.611 1.00 92.19 97 GLN A N 1
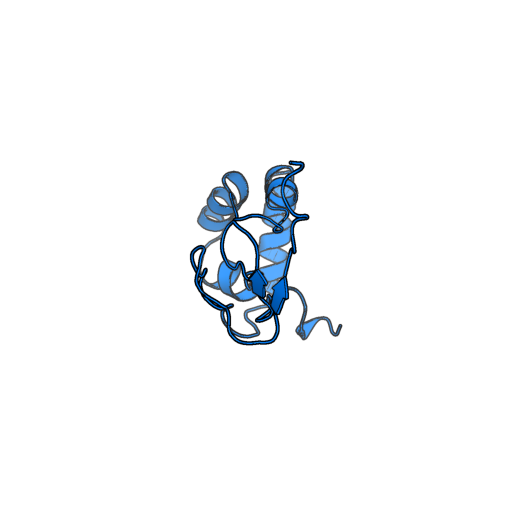ATOM 756 C CA . GLN A 1 97 ? -7.382 0.106 16.964 1.00 92.19 97 GLN A CA 1
ATOM 757 C C . GLN A 1 97 ? -6.415 0.860 17.873 1.00 92.19 97 GLN A C 1
ATOM 759 O O . GLN A 1 97 ? -6.079 0.382 18.954 1.00 92.19 97 GLN A O 1
ATOM 764 N N . LEU A 1 98 ? -6.026 2.071 17.464 1.00 90.69 98 LEU A N 1
ATOM 765 C CA . LEU A 1 98 ? -5.369 3.022 18.354 1.00 90.69 98 LEU A CA 1
ATOM 766 C C . LEU A 1 98 ? -6.424 3.660 19.266 1.00 90.69 98 LEU A C 1
ATOM 768 O O . LEU A 1 98 ? -7.293 4.400 18.801 1.00 90.69 98 LEU A O 1
ATOM 772 N N . VAL A 1 99 ? -6.334 3.382 20.565 1.00 89.19 99 VAL A N 1
ATOM 773 C CA . VAL A 1 99 ? -7.149 4.031 21.597 1.00 89.19 99 VAL A CA 1
ATOM 774 C C . VAL A 1 99 ? -6.320 5.151 22.212 1.00 89.19 99 VAL A C 1
ATOM 776 O O . VAL A 1 99 ? -5.313 4.892 22.867 1.00 89.19 99 VAL A O 1
ATOM 779 N N . LEU A 1 100 ? -6.719 6.399 21.962 1.00 85.56 100 LEU A N 1
ATOM 780 C CA . LEU A 1 100 ? -6.083 7.557 22.584 1.00 85.56 100 LEU A CA 1
ATOM 781 C C . LEU A 1 100 ? -6.542 7.689 24.044 1.00 85.56 100 LEU A C 1
ATOM 783 O O . LEU A 1 100 ? -7.708 7.405 24.335 1.00 85.56 100 LEU A O 1
ATOM 787 N N . PRO A 1 101 ? -5.661 8.129 24.959 1.00 87.00 101 PRO A N 1
ATOM 788 C CA . PRO A 1 101 ? -6.078 8.472 26.310 1.00 87.00 101 PRO A CA 1
ATOM 789 C C . PRO A 1 101 ? -7.103 9.620 26.273 1.00 87.00 101 PRO A C 1
ATOM 791 O O . PRO A 1 101 ? -7.103 10.414 25.325 1.00 87.00 101 PRO A O 1
ATOM 794 N N . PRO A 1 102 ? -7.973 9.733 27.292 1.00 83.25 102 PRO A N 1
ATOM 795 C CA . PRO A 1 102 ? -8.830 10.903 27.423 1.00 83.25 102 PRO A CA 1
ATOM 796 C C . PRO A 1 102 ? -7.968 12.178 27.489 1.00 83.25 102 PRO A C 1
ATOM 798 O O . PRO A 1 102 ? -6.852 12.126 28.017 1.00 83.25 102 PRO A O 1
ATOM 801 N N . PRO A 1 103 ? -8.448 13.316 26.951 1.00 81.44 103 PRO A N 1
ATOM 802 C CA . PRO A 1 103 ? -7.733 14.581 27.072 1.00 81.44 103 PRO A CA 1
ATOM 803 C C . PRO A 1 103 ? -7.486 14.899 28.551 1.00 81.44 103 PRO A C 1
ATOM 805 O O . PRO A 1 103 ? -8.355 14.654 29.390 1.00 81.44 103 PRO A O 1
ATOM 808 N N . ALA A 1 104 ? -6.297 15.418 28.868 1.00 80.19 104 ALA A N 1
ATOM 809 C CA . ALA A 1 104 ? -6.023 15.938 30.202 1.00 80.19 104 ALA A CA 1
ATOM 810 C C . ALA A 1 104 ? -6.994 17.100 30.468 1.00 80.19 104 ALA A C 1
ATOM 812 O O . ALA A 1 104 ? -7.098 18.006 29.638 1.00 80.19 104 ALA A O 1
ATOM 813 N N . GLY A 1 105 ? -7.761 16.987 31.556 1.00 68.81 105 GLY A N 1
ATOM 814 C CA . GLY A 1 105 ? -8.739 17.992 31.980 1.00 68.81 105 GLY A CA 1
ATOM 815 C C . GLY A 1 105 ? -8.109 19.258 32.536 1.00 68.81 105 GLY A C 1
ATOM 816 O O . GLY A 1 105 ? -6.885 19.251 32.802 1.00 68.81 105 GLY A O 1
#

pLDDT: mean 91.23, std 4.87, range [68.81, 97.38]